Protein AF-A0A4Y9LUL8-F1 (afdb_monomer_lite)

Secondary structure (DSSP, 8-state):
--HHHHHHHHHHHHHHHHHHHHHHTTSTT-TTEEEEEEEEEETTTEEEEEEEEEEEETTEEEEEEEEEEEE-TT--S-EE-S-HHHHHHHHHHHHHHHHHHHH--

Structure (mmCIF, N/CA/C/O backbone):
data_AF-A0A4Y9LUL8-F1
#
_entry.id   AF-A0A4Y9LUL8-F1
#
loop_
_atom_site.group_PDB
_atom_site.id
_atom_site.type_symbol
_atom_site.label_atom_id
_atom_site.label_alt_id
_atom_site.label_comp_id
_atom_site.label_asym_id
_atom_site.label_entity_id
_atom_site.label_seq_id
_atom_site.pdbx_PDB_ins_code
_atom_site.Cartn_x
_atom_site.Cartn_y
_atom_site.Cartn_z
_atom_site.occupancy
_atom_site.B_iso_or_equiv
_atom_site.auth_seq_id
_atom_site.auth_comp_id
_atom_site.auth_asym_id
_atom_site.auth_atom_id
_atom_site.pdbx_PDB_model_num
ATOM 1 N N . MET A 1 1 ? 22.547 -4.099 -16.189 1.00 46.22 1 MET A N 1
ATOM 2 C CA . MET A 1 1 ? 23.018 -3.475 -14.929 1.00 46.22 1 MET A CA 1
ATOM 3 C C . MET A 1 1 ? 22.058 -2.337 -14.624 1.00 46.22 1 MET A C 1
ATOM 5 O O . MET A 1 1 ? 22.198 -1.282 -15.225 1.00 46.22 1 MET A O 1
ATOM 9 N N . ASN A 1 2 ? 21.043 -2.579 -13.791 1.00 51.00 2 ASN A N 1
ATOM 10 C CA . ASN A 1 2 ? 20.108 -1.538 -13.343 1.00 51.00 2 ASN A CA 1
ATOM 11 C C . ASN A 1 2 ? 19.519 -1.850 -11.947 1.00 51.00 2 ASN A C 1
ATOM 13 O O . ASN A 1 2 ? 18.413 -1.435 -11.633 1.00 51.00 2 ASN A O 1
ATOM 17 N N . ASP A 1 3 ? 20.254 -2.584 -11.100 1.00 58.09 3 ASP A N 1
ATOM 18 C CA . ASP A 1 3 ? 19.776 -2.983 -9.761 1.00 58.09 3 ASP A CA 1
ATOM 19 C C . ASP A 1 3 ? 19.800 -1.819 -8.750 1.00 58.09 3 ASP A C 1
ATOM 21 O O . ASP A 1 3 ? 18.974 -1.754 -7.847 1.00 58.09 3 ASP A O 1
ATOM 25 N N . GLY A 1 4 ? 20.681 -0.829 -8.938 1.00 62.25 4 GLY A N 1
ATOM 26 C CA . GLY A 1 4 ? 20.783 0.316 -8.022 1.00 62.25 4 GLY A CA 1
ATOM 27 C C . GLY A 1 4 ? 19.582 1.274 -8.055 1.00 62.25 4 GLY A C 1
ATOM 28 O O . GLY A 1 4 ? 19.359 2.004 -7.092 1.00 62.25 4 GLY A O 1
ATOM 29 N N . SER A 1 5 ? 18.798 1.286 -9.141 1.00 73.88 5 SER A N 1
ATOM 30 C CA . SER A 1 5 ? 17.597 2.128 -9.247 1.00 73.88 5 SER A CA 1
ATOM 31 C C . SER A 1 5 ? 16.387 1.501 -8.548 1.00 73.88 5 SER A C 1
ATOM 33 O O . SER A 1 5 ? 15.608 2.223 -7.927 1.00 73.88 5 SER A O 1
ATOM 35 N N . LEU A 1 6 ? 16.274 0.168 -8.587 1.00 77.75 6 LEU A N 1
ATOM 36 C CA . LEU A 1 6 ? 15.311 -0.629 -7.820 1.00 77.75 6 LEU A CA 1
ATOM 37 C C . LEU A 1 6 ? 15.526 -0.433 -6.317 1.00 77.75 6 LEU A C 1
ATOM 39 O O . LEU A 1 6 ? 14.603 -0.014 -5.622 1.00 77.75 6 LEU A O 1
ATOM 43 N N . ASP A 1 7 ? 16.747 -0.670 -5.830 1.00 83.00 7 ASP A N 1
ATOM 44 C CA . ASP A 1 7 ? 17.056 -0.586 -4.399 1.00 83.00 7 ASP A CA 1
ATOM 45 C C . ASP A 1 7 ? 16.782 0.817 -3.841 1.00 83.00 7 ASP A C 1
ATOM 47 O O . ASP A 1 7 ? 16.178 0.960 -2.778 1.00 83.00 7 ASP A O 1
ATOM 51 N N . PHE A 1 8 ? 17.148 1.866 -4.584 1.00 84.94 8 PHE A N 1
ATOM 52 C CA . PHE A 1 8 ? 16.882 3.246 -4.179 1.00 84.94 8 PHE A CA 1
ATOM 53 C C . PHE A 1 8 ? 15.382 3.569 -4.126 1.00 84.94 8 PHE A C 1
ATOM 55 O O . PHE A 1 8 ? 14.915 4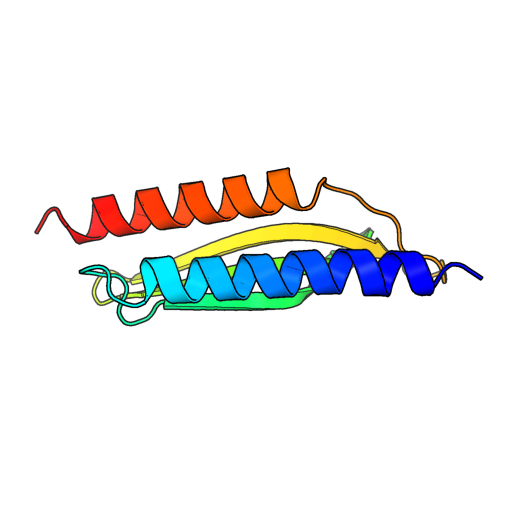.208 -3.180 1.00 84.94 8 PHE A O 1
ATOM 62 N N . LEU A 1 9 ? 14.608 3.142 -5.129 1.00 85.06 9 LEU A N 1
ATOM 63 C CA . LEU A 1 9 ? 13.165 3.381 -5.154 1.00 85.06 9 LEU A CA 1
ATOM 64 C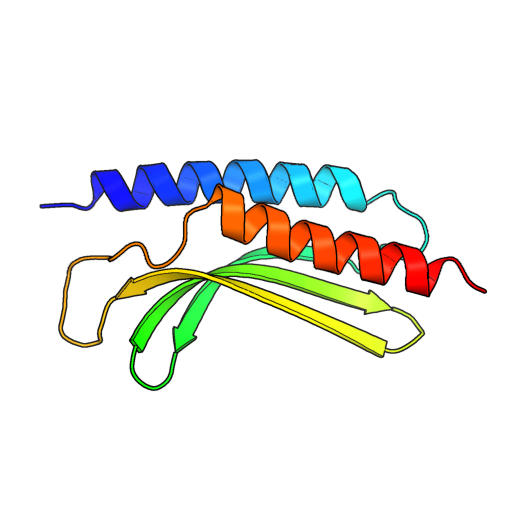 C . LEU A 1 9 ? 12.457 2.611 -4.040 1.00 85.06 9 LEU A C 1
ATOM 66 O O . LEU A 1 9 ? 11.658 3.207 -3.319 1.00 85.06 9 LEU A O 1
ATOM 70 N N . LEU A 1 10 ? 12.786 1.333 -3.844 1.00 87.38 10 LEU A N 1
ATOM 71 C CA . LEU A 1 10 ? 12.201 0.529 -2.775 1.00 87.38 10 LEU A CA 1
ATOM 72 C C . LEU A 1 10 ? 12.563 1.069 -1.394 1.00 87.38 10 LEU A C 1
ATOM 74 O O . LEU A 1 10 ? 11.678 1.151 -0.555 1.00 87.38 10 LEU A O 1
ATOM 78 N N . GLN A 1 11 ? 13.796 1.525 -1.159 1.00 90.00 11 GLN A N 1
ATOM 79 C CA . GLN A 1 11 ? 14.159 2.174 0.109 1.00 90.00 11 GLN A CA 1
ATOM 80 C C . GLN A 1 11 ? 13.292 3.404 0.403 1.00 90.00 11 GLN A C 1
ATOM 82 O O . GLN A 1 11 ? 12.833 3.582 1.531 1.00 90.00 11 GLN A O 1
ATOM 87 N N . ARG A 1 12 ? 13.013 4.236 -0.610 1.00 89.88 12 ARG A N 1
ATOM 88 C CA . ARG A 1 12 ? 12.114 5.389 -0.450 1.00 89.88 12 ARG A CA 1
ATOM 89 C C . ARG A 1 12 ? 10.681 4.964 -0.148 1.00 89.88 12 ARG A C 1
ATOM 91 O O . ARG A 1 12 ? 10.031 5.583 0.689 1.00 89.88 12 ARG A O 1
ATOM 98 N N . VAL A 1 13 ? 10.197 3.925 -0.825 1.00 91.56 13 VAL A N 1
ATOM 99 C CA . VAL A 1 13 ? 8.856 3.376 -0.597 1.00 91.56 13 VAL A CA 1
ATOM 100 C C . VAL A 1 13 ? 8.754 2.779 0.809 1.00 91.56 13 VAL A C 1
ATOM 102 O O . VAL A 1 13 ? 7.769 3.038 1.490 1.00 91.56 13 VAL A O 1
ATOM 105 N N . VAL A 1 14 ? 9.770 2.044 1.270 1.00 94.06 14 VAL A N 1
ATOM 106 C CA . VAL A 1 14 ? 9.836 1.467 2.622 1.00 94.06 14 VAL A CA 1
ATOM 107 C C . VAL A 1 14 ? 9.776 2.567 3.672 1.00 94.06 14 VAL A C 1
ATOM 109 O O . VAL A 1 14 ? 8.862 2.552 4.487 1.00 94.06 14 VAL A O 1
ATOM 112 N N . SER A 1 15 ? 10.657 3.568 3.584 1.00 93.81 15 SER A N 1
ATOM 113 C CA . SER A 1 15 ? 10.674 4.692 4.528 1.00 93.81 15 SER A CA 1
ATOM 114 C C . SER A 1 15 ? 9.318 5.400 4.599 1.00 93.81 15 SER A C 1
ATOM 116 O O . SER A 1 15 ? 8.817 5.673 5.684 1.00 93.81 15 SER A O 1
ATOM 118 N N . ALA A 1 16 ? 8.676 5.661 3.457 1.00 92.38 16 ALA A N 1
ATOM 119 C CA . ALA A 1 16 ? 7.357 6.289 3.455 1.00 92.38 16 ALA A CA 1
ATOM 120 C C . ALA A 1 16 ? 6.239 5.368 3.975 1.00 92.38 16 ALA A C 1
ATOM 122 O O . ALA A 1 16 ? 5.252 5.839 4.536 1.00 92.38 16 ALA A O 1
ATOM 123 N N . THR A 1 17 ? 6.374 4.056 3.779 1.00 93.56 17 THR A N 1
ATOM 124 C CA . THR A 1 17 ? 5.421 3.062 4.286 1.00 93.56 17 THR A CA 1
ATOM 125 C C . THR A 1 17 ? 5.495 2.969 5.809 1.00 93.56 17 THR A C 1
ATOM 127 O O . THR A 1 17 ? 4.456 2.936 6.463 1.00 93.56 17 THR A O 1
ATOM 130 N N . GLU A 1 18 ? 6.702 3.005 6.374 1.00 93.75 18 GLU A N 1
ATOM 131 C CA . GLU A 1 18 ? 6.933 3.074 7.822 1.00 93.75 18 GLU A CA 1
ATOM 132 C C . GLU A 1 18 ? 6.336 4.361 8.412 1.00 93.75 18 GLU A C 1
ATOM 134 O O . GLU A 1 18 ? 5.579 4.304 9.379 1.00 93.75 18 GLU A O 1
ATOM 139 N N . GLU A 1 19 ? 6.556 5.513 7.766 1.00 93.38 19 GLU A N 1
ATOM 140 C CA . GLU A 1 19 ? 5.934 6.781 8.174 1.00 93.38 19 GLU A CA 1
ATOM 141 C C . GLU A 1 19 ? 4.395 6.725 8.143 1.00 93.38 19 GLU A C 1
ATOM 143 O O . GLU A 1 19 ? 3.727 7.284 9.020 1.00 93.38 19 GLU A O 1
ATOM 148 N N . LEU A 1 20 ? 3.804 6.053 7.147 1.00 92.75 20 LEU A N 1
ATOM 149 C CA . LEU A 1 20 ? 2.358 5.828 7.094 1.00 92.75 20 LEU A CA 1
ATOM 150 C C . LEU A 1 20 ? 1.887 4.917 8.231 1.00 92.75 20 LEU A C 1
ATOM 152 O O . LEU A 1 20 ? 0.878 5.230 8.866 1.00 92.75 20 LEU A O 1
ATOM 156 N N . ALA A 1 21 ? 2.591 3.821 8.507 1.00 91.56 21 ALA A N 1
ATOM 157 C CA . ALA A 1 21 ? 2.246 2.924 9.603 1.00 91.56 21 ALA A CA 1
ATOM 158 C C . ALA A 1 21 ? 2.236 3.686 10.941 1.00 91.56 21 ALA A C 1
ATOM 160 O O . ALA A 1 21 ? 1.206 3.713 11.622 1.00 91.56 21 ALA A O 1
ATOM 161 N N . ASP A 1 22 ? 3.305 4.424 11.246 1.00 92.31 22 ASP A N 1
ATOM 162 C CA . ASP A 1 22 ? 3.436 5.227 12.469 1.00 92.31 22 ASP A CA 1
ATOM 163 C C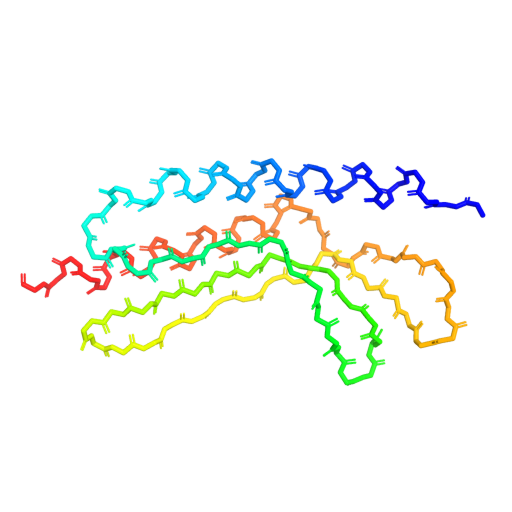 . ASP A 1 22 ? 2.353 6.313 12.581 1.00 92.31 22 ASP A C 1
ATOM 165 O O . ASP A 1 22 ? 1.780 6.561 13.646 1.00 92.31 22 ASP A O 1
ATOM 169 N N . LYS A 1 23 ? 2.003 6.956 11.463 1.00 92.81 23 LYS A N 1
ATOM 170 C CA . LYS A 1 23 ? 0.974 8.006 11.428 1.00 92.81 23 LYS A CA 1
ATOM 171 C C . LYS A 1 23 ? -0.432 7.492 11.757 1.00 92.81 23 LYS A C 1
ATOM 173 O O . LYS A 1 23 ? -1.256 8.262 12.271 1.00 92.81 23 LYS A O 1
ATOM 178 N N . TYR A 1 24 ? -0.743 6.239 11.421 1.00 91.12 24 TYR A N 1
ATOM 179 C CA . TYR A 1 24 ? -2.090 5.674 11.563 1.00 91.12 24 TYR A CA 1
ATOM 180 C C . TYR A 1 24 ? -2.220 4.643 12.691 1.00 91.12 24 TYR A C 1
ATOM 182 O O . TYR A 1 24 ? -3.344 4.448 13.154 1.00 91.12 24 TYR A O 1
ATOM 190 N N . MET A 1 25 ? -1.126 4.062 13.202 1.00 85.12 25 MET A N 1
ATOM 191 C CA . MET A 1 25 ? -1.164 3.013 14.238 1.00 85.12 25 MET A CA 1
ATOM 192 C C . MET A 1 25 ? -1.886 3.434 15.529 1.00 85.12 25 MET A C 1
ATOM 194 O O . MET A 1 25 ? -2.457 2.604 16.231 1.00 85.12 25 MET A O 1
ATOM 198 N N . HIS A 1 26 ? -1.889 4.731 15.847 1.00 85.44 26 HIS A N 1
ATOM 199 C CA . HIS A 1 26 ? -2.536 5.275 17.046 1.00 85.44 26 HIS A CA 1
ATOM 200 C C . HIS A 1 26 ? -3.902 5.912 16.774 1.00 85.44 26 HIS A C 1
ATOM 202 O O . HIS A 1 26 ? -4.515 6.478 17.683 1.00 85.44 26 HIS A O 1
ATOM 208 N N . ARG A 1 27 ? -4.398 5.861 15.533 1.00 87.38 27 ARG A N 1
ATOM 209 C CA . ARG A 1 27 ? -5.706 6.432 15.214 1.00 87.38 27 ARG A CA 1
ATOM 210 C C . ARG A 1 27 ? -6.830 5.510 15.701 1.00 87.38 27 ARG A C 1
ATOM 212 O O . ARG A 1 27 ? -6.764 4.298 15.486 1.00 87.38 27 ARG A O 1
ATOM 219 N N . PRO A 1 28 ? -7.894 6.066 16.309 1.00 85.62 28 PRO A N 1
ATOM 220 C CA . PRO A 1 28 ? -9.077 5.292 16.664 1.00 85.62 28 PRO A CA 1
ATOM 221 C C . PRO A 1 28 ? -9.623 4.516 15.461 1.00 85.62 28 PRO A C 1
ATOM 223 O O . PRO A 1 28 ? -9.732 5.059 14.362 1.00 85.62 28 PRO A O 1
ATOM 226 N N . GLY A 1 29 ? -9.953 3.240 15.670 1.00 84.44 29 GLY A N 1
ATOM 227 C CA . GLY A 1 29 ? -10.507 2.384 14.619 1.00 84.44 29 GLY A CA 1
ATOM 228 C C . GLY A 1 29 ? -9.492 1.814 13.620 1.00 84.44 29 GLY A C 1
ATOM 229 O O . GLY A 1 29 ? -9.918 1.225 12.628 1.00 84.44 29 GLY A O 1
ATOM 230 N N . MET A 1 30 ? -8.186 1.964 13.881 1.00 90.19 30 MET A N 1
ATOM 231 C CA . MET A 1 30 ? -7.086 1.439 13.054 1.00 90.19 30 MET A CA 1
ATOM 232 C C . MET A 1 30 ? -6.230 0.387 13.790 1.00 90.19 30 MET A C 1
ATOM 234 O O . MET A 1 30 ? -5.106 0.115 13.388 1.00 90.19 30 MET A O 1
ATOM 238 N N . SER A 1 31 ? -6.723 -0.213 14.878 1.00 86.94 31 SER A N 1
ATOM 239 C CA . SER A 1 31 ? -5.926 -1.107 15.741 1.00 86.94 31 SER A CA 1
ATOM 240 C C . SER A 1 31 ? -5.486 -2.423 15.087 1.00 86.94 31 SER A C 1
ATOM 242 O O . SER A 1 31 ? -4.562 -3.055 15.586 1.00 86.94 31 SER A O 1
ATOM 244 N N . GLY A 1 32 ? -6.135 -2.847 14.001 1.00 90.00 32 GLY A N 1
ATOM 245 C CA . GLY A 1 32 ? -5.724 -3.997 13.188 1.00 90.00 32 GLY A CA 1
ATOM 246 C C . GLY A 1 32 ? -5.107 -3.601 11.847 1.00 90.00 32 GLY A C 1
ATOM 247 O O . GLY A 1 32 ? -5.226 -4.367 10.893 1.00 90.00 32 GLY A O 1
ATOM 248 N N . LEU A 1 33 ? -4.563 -2.383 11.745 1.00 93.75 33 LEU A N 1
ATOM 249 C CA . LEU A 1 33 ? -3.878 -1.898 10.551 1.00 93.75 33 LEU A CA 1
ATOM 250 C C . LEU A 1 33 ? -2.514 -2.579 10.405 1.00 93.75 33 LEU A C 1
ATOM 252 O O . LEU A 1 33 ? -1.714 -2.567 11.337 1.00 93.75 33 LEU A O 1
ATOM 256 N N . ASP A 1 34 ? -2.236 -3.067 9.204 1.00 94.56 34 ASP A N 1
ATOM 257 C CA . ASP A 1 34 ? -0.917 -3.482 8.745 1.00 94.56 34 ASP A CA 1
ATOM 258 C C . ASP A 1 34 ? -0.606 -2.769 7.426 1.00 94.56 34 ASP A C 1
ATOM 260 O O . ASP A 1 34 ? -1.443 -2.744 6.519 1.00 94.56 34 ASP A O 1
ATOM 264 N N . VAL A 1 35 ? 0.574 -2.157 7.323 1.00 95.38 35 VAL A N 1
ATOM 265 C CA . VAL A 1 35 ? 1.040 -1.487 6.103 1.00 95.38 35 VAL A CA 1
ATOM 266 C C . VAL A 1 35 ? 2.460 -1.946 5.822 1.00 95.38 35 VAL A C 1
ATOM 268 O O . VAL A 1 35 ? 3.331 -1.837 6.682 1.00 95.38 35 VAL A O 1
ATOM 271 N N . ALA A 1 36 ? 2.705 -2.448 4.616 1.00 95.00 36 ALA A N 1
ATOM 272 C CA . ALA A 1 36 ? 3.984 -3.033 4.255 1.00 95.00 36 ALA A CA 1
ATOM 273 C C . ALA A 1 36 ? 4.311 -2.828 2.777 1.00 95.00 36 ALA A C 1
ATOM 275 O O . ALA A 1 36 ? 3.433 -2.732 1.918 1.00 95.00 36 ALA A O 1
ATOM 276 N N . VAL A 1 37 ? 5.605 -2.832 2.466 1.00 94.50 37 VAL A N 1
ATOM 277 C CA . VAL A 1 37 ? 6.069 -3.029 1.093 1.00 94.50 37 VAL A CA 1
ATOM 278 C C . VAL A 1 37 ? 6.062 -4.522 0.819 1.00 94.50 37 VAL A C 1
ATOM 280 O O . VAL A 1 37 ? 6.776 -5.282 1.473 1.00 94.50 37 VAL A O 1
ATOM 283 N N . GLN A 1 38 ? 5.248 -4.955 -0.137 1.00 93.75 38 GLN A N 1
ATOM 284 C CA . GLN A 1 38 ? 5.057 -6.371 -0.423 1.00 93.75 38 GLN A CA 1
ATOM 285 C C . GLN A 1 38 ? 5.474 -6.699 -1.852 1.00 93.75 38 GLN A C 1
ATOM 287 O O . GLN A 1 38 ? 5.360 -5.875 -2.761 1.00 93.75 38 GLN A O 1
ATOM 292 N N . ARG A 1 39 ? 5.957 -7.927 -2.057 1.00 91.44 39 ARG A N 1
ATOM 293 C CA . ARG A 1 39 ? 6.107 -8.505 -3.390 1.00 91.44 39 ARG A CA 1
ATOM 294 C C . ARG A 1 39 ? 4.869 -9.324 -3.708 1.00 91.44 39 ARG A C 1
ATOM 296 O O . ARG A 1 39 ? 4.562 -10.281 -3.001 1.00 91.44 39 ARG A O 1
ATOM 303 N N . GLY A 1 40 ? 4.199 -8.960 -4.786 1.00 88.38 40 GLY A N 1
ATOM 304 C CA . GLY A 1 40 ? 3.073 -9.683 -5.351 1.00 88.38 40 GLY A CA 1
ATOM 305 C C . GLY A 1 40 ? 3.416 -10.324 -6.692 1.00 88.38 40 GLY A C 1
ATOM 306 O O . GLY A 1 40 ? 4.526 -10.199 -7.221 1.00 88.38 40 GLY A O 1
ATOM 307 N N . ARG A 1 41 ? 2.416 -10.997 -7.260 1.00 84.06 41 ARG A N 1
ATOM 308 C CA . ARG A 1 41 ? 2.447 -11.510 -8.627 1.00 84.06 41 ARG A CA 1
ATOM 309 C C . ARG A 1 41 ? 1.183 -11.068 -9.345 1.00 84.06 41 ARG A C 1
ATOM 311 O O . ARG A 1 41 ? 0.087 -11.369 -8.885 1.00 84.06 41 ARG A O 1
ATOM 318 N N . ASP A 1 42 ? 1.355 -10.382 -10.465 1.00 80.31 42 ASP A N 1
ATOM 319 C CA . ASP A 1 42 ? 0.258 -9.950 -11.324 1.00 80.31 42 ASP A CA 1
ATOM 320 C C . ASP A 1 42 ? 0.162 -10.888 -12.537 1.00 80.31 42 ASP A C 1
ATOM 322 O O . ASP A 1 42 ? 1.158 -11.188 -13.214 1.00 80.31 42 ASP A O 1
ATOM 326 N N . VAL A 1 43 ? -1.047 -11.396 -12.781 1.00 62.50 43 VAL A N 1
ATOM 327 C CA . VAL A 1 43 ? -1.345 -12.349 -13.851 1.00 62.50 43 VAL A CA 1
ATOM 328 C C . VAL A 1 43 ? -1.297 -11.607 -15.186 1.00 62.50 43 VAL A C 1
ATOM 330 O O . VAL A 1 43 ? -2.288 -11.071 -15.665 1.00 62.50 43 VAL A O 1
ATOM 333 N N . GLY A 1 44 ? -0.112 -11.591 -15.793 1.00 68.56 44 GLY A N 1
ATOM 334 C CA . GLY A 1 44 ? 0.156 -10.952 -17.084 1.00 68.56 44 GLY A CA 1
ATOM 335 C C . GLY A 1 44 ? 1.317 -9.960 -17.044 1.00 68.56 44 GLY A C 1
ATOM 336 O O . GLY A 1 44 ? 1.991 -9.793 -18.056 1.00 68.56 44 GLY A O 1
ATOM 337 N N . ALA A 1 45 ? 1.612 -9.371 -15.879 1.00 69.31 45 ALA A N 1
ATOM 338 C CA . ALA A 1 45 ? 2.730 -8.436 -15.707 1.00 69.31 45 ALA A CA 1
ATOM 339 C C . ALA A 1 45 ? 3.954 -9.038 -14.990 1.00 69.31 45 ALA A C 1
ATOM 341 O O . ALA A 1 45 ? 5.025 -8.438 -15.035 1.00 69.31 45 ALA A O 1
ATOM 342 N N . GLY A 1 46 ? 3.832 -10.231 -14.392 1.00 86.94 46 GLY A N 1
ATOM 343 C CA . GLY A 1 46 ? 4.943 -10.935 -13.745 1.00 86.94 46 GLY A CA 1
ATOM 344 C C . GLY A 1 46 ? 5.082 -10.602 -12.259 1.00 86.94 46 GLY A C 1
ATOM 345 O O . GLY A 1 46 ? 4.094 -10.605 -11.526 1.00 86.94 46 GLY A O 1
ATOM 346 N N . ASP A 1 47 ? 6.313 -10.396 -11.796 1.00 92.44 47 ASP A N 1
ATOM 347 C CA . ASP A 1 47 ? 6.589 -9.993 -10.415 1.00 92.44 47 ASP A CA 1
ATOM 348 C C . ASP A 1 47 ? 6.287 -8.506 -10.220 1.00 92.44 47 ASP A C 1
ATOM 350 O O . ASP A 1 47 ? 6.595 -7.692 -11.088 1.00 92.44 47 ASP A O 1
ATOM 354 N N . VAL A 1 48 ? 5.729 -8.134 -9.069 1.00 92.62 48 VAL A N 1
ATOM 355 C CA . VAL A 1 48 ? 5.385 -6.739 -8.767 1.00 92.62 48 VAL A CA 1
ATOM 356 C C . VAL A 1 48 ? 5.796 -6.395 -7.340 1.00 92.62 48 VAL A C 1
ATOM 358 O O . VAL A 1 48 ? 5.589 -7.190 -6.428 1.00 92.62 48 VAL A O 1
ATOM 361 N N . TRP A 1 49 ? 6.355 -5.205 -7.143 1.00 93.69 49 TRP A N 1
ATOM 362 C CA . TRP A 1 49 ? 6.524 -4.578 -5.834 1.00 93.69 49 TRP A CA 1
ATOM 363 C C . TRP A 1 49 ? 5.533 -3.435 -5.682 1.00 93.69 49 TRP A C 1
ATOM 365 O O . TRP A 1 49 ? 5.318 -2.664 -6.619 1.00 93.69 49 TRP A O 1
ATOM 375 N N . GLY A 1 50 ? 4.957 -3.303 -4.496 1.00 94.25 50 GLY A N 1
ATOM 376 C CA . GLY A 1 50 ? 3.971 -2.274 -4.205 1.00 94.25 50 GLY A CA 1
ATOM 377 C C . GLY A 1 50 ? 3.788 -2.050 -2.718 1.00 94.25 50 GLY A C 1
ATOM 378 O O . GLY A 1 50 ? 4.378 -2.745 -1.886 1.00 94.25 50 GLY A O 1
ATOM 379 N N . ILE A 1 51 ? 2.966 -1.058 -2.408 1.00 95.50 51 ILE A N 1
ATOM 380 C CA . ILE A 1 51 ? 2.558 -0.748 -1.045 1.00 95.50 51 ILE A CA 1
ATOM 381 C C . ILE A 1 51 ? 1.238 -1.456 -0.798 1.00 95.50 51 ILE A C 1
ATOM 383 O O . ILE A 1 51 ? 0.269 -1.280 -1.541 1.00 95.50 51 ILE A O 1
ATOM 387 N N . TYR A 1 52 ? 1.219 -2.253 0.254 1.00 95.62 52 TYR A N 1
ATOM 388 C CA . TYR A 1 52 ? 0.053 -2.957 0.730 1.00 95.62 52 TYR A CA 1
ATOM 389 C C . TYR A 1 52 ? -0.405 -2.346 2.044 1.00 95.62 52 TYR A C 1
ATOM 391 O O . TYR A 1 52 ? 0.409 -2.097 2.930 1.00 95.62 52 TYR A O 1
ATOM 399 N N . ALA A 1 53 ? -1.706 -2.133 2.177 1.00 95.88 53 ALA A N 1
ATOM 400 C CA . ALA A 1 53 ? -2.341 -1.825 3.442 1.00 95.88 53 ALA A CA 1
ATOM 401 C C . ALA A 1 53 ? -3.508 -2.778 3.659 1.00 95.88 53 ALA A C 1
ATOM 403 O O . ALA A 1 53 ? -4.321 -2.986 2.758 1.00 95.88 53 ALA A O 1
ATOM 404 N N . SER A 1 54 ? -3.635 -3.302 4.868 1.00 95.12 54 SER A N 1
ATOM 405 C CA . SER A 1 54 ? -4.798 -4.066 5.291 1.00 95.12 54 SER A CA 1
ATOM 406 C C . SER A 1 54 ? -5.267 -3.608 6.658 1.00 95.12 54 SER A C 1
ATOM 408 O O . SER A 1 54 ? -4.476 -3.178 7.491 1.00 95.12 54 SER A O 1
ATOM 410 N N . LEU A 1 55 ? -6.570 -3.666 6.887 1.00 93.69 55 LEU A N 1
ATOM 411 C CA . LEU A 1 55 ? -7.168 -3.356 8.172 1.00 93.69 55 LEU A CA 1
ATOM 412 C C . LEU A 1 55 ? -8.161 -4.452 8.527 1.00 93.69 55 LEU A C 1
ATOM 414 O O . LEU A 1 55 ? -9.179 -4.632 7.855 1.00 93.69 55 LEU A O 1
ATOM 418 N N . VAL A 1 56 ? -7.872 -5.149 9.622 1.00 91.88 56 VAL A N 1
ATOM 419 C CA . VAL A 1 56 ? -8.819 -6.046 10.281 1.00 91.88 56 VAL A CA 1
ATOM 420 C C . VAL A 1 56 ? -9.534 -5.258 11.373 1.00 91.88 56 VAL A C 1
ATOM 422 O O . VAL A 1 56 ? -8.908 -4.770 12.314 1.00 91.88 56 VAL A O 1
ATOM 425 N N . SER A 1 57 ? -10.852 -5.123 11.264 1.00 85.12 57 SER A N 1
ATOM 426 C CA . SER A 1 57 ? -11.679 -4.485 12.287 1.0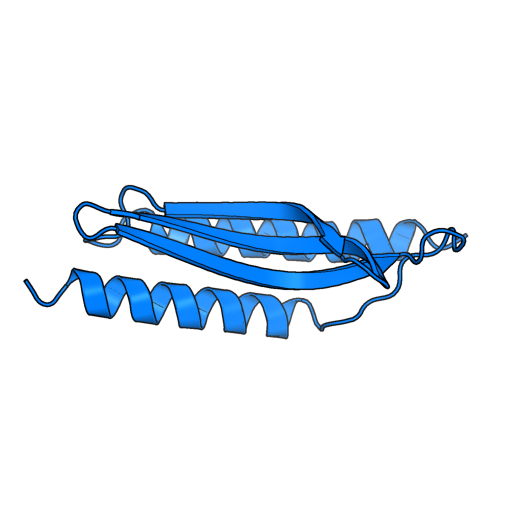0 85.12 57 SER A CA 1
ATOM 427 C C . SER A 1 57 ? -12.881 -5.357 12.646 1.00 85.12 57 SER A C 1
ATOM 429 O O . SER A 1 57 ? -13.180 -6.353 11.989 1.00 85.12 57 SER A O 1
ATOM 431 N N . GLU A 1 58 ? -13.619 -4.963 13.684 1.00 81.56 58 GLU A N 1
ATOM 432 C CA . GLU A 1 58 ? -14.874 -5.629 14.060 1.00 81.56 58 GLU A CA 1
ATOM 433 C C . GLU A 1 58 ? -15.917 -5.634 12.932 1.00 81.56 58 GLU A C 1
ATOM 435 O O . GLU A 1 58 ? -16.821 -6.466 12.927 1.00 81.56 58 GLU A O 1
ATOM 440 N N . THR A 1 59 ? -15.835 -4.680 11.998 1.00 77.44 59 THR A N 1
ATOM 441 C CA . THR A 1 59 ? -16.809 -4.520 10.909 1.00 77.44 59 THR A CA 1
ATOM 442 C C . THR A 1 59 ? -16.401 -5.239 9.629 1.00 77.44 59 THR A C 1
ATOM 444 O O . THR A 1 59 ? -17.164 -5.221 8.666 1.00 77.44 59 THR A O 1
ATOM 447 N N . GLY A 1 60 ? -15.218 -5.855 9.595 1.00 87.50 60 GLY A N 1
ATOM 448 C CA . GLY A 1 60 ? -14.746 -6.629 8.458 1.00 87.50 60 GLY A CA 1
ATOM 449 C C . GLY A 1 60 ? -13.277 -6.398 8.139 1.00 87.50 60 GLY A C 1
ATOM 450 O O . GLY A 1 60 ? -12.493 -5.915 8.955 1.00 87.50 60 GLY A O 1
ATOM 451 N N . TYR A 1 61 ? -12.925 -6.776 6.918 1.00 92.25 61 TYR A N 1
ATOM 452 C CA . TYR A 1 61 ? -11.580 -6.696 6.381 1.00 92.25 61 TYR A CA 1
ATOM 453 C C . TYR A 1 61 ? -11.549 -5.706 5.217 1.00 92.25 61 TYR A C 1
ATOM 455 O O . TYR A 1 61 ? -12.416 -5.750 4.342 1.00 92.25 61 TYR A O 1
ATOM 463 N N . MET A 1 62 ? -10.569 -4.809 5.226 1.00 94.31 62 MET A N 1
ATOM 464 C CA . MET A 1 62 ? -10.329 -3.847 4.153 1.00 94.31 62 MET A CA 1
ATOM 465 C C . MET A 1 62 ? -8.886 -3.965 3.682 1.00 94.31 62 MET A C 1
ATOM 467 O O . MET A 1 62 ? -7.989 -4.172 4.495 1.00 94.31 62 MET A O 1
ATOM 471 N N . GLU A 1 63 ? -8.668 -3.799 2.383 1.00 95.56 63 GLU A N 1
ATOM 472 C CA . GLU A 1 63 ? -7.339 -3.834 1.783 1.00 95.56 63 GLU A CA 1
ATOM 473 C C . GLU A 1 63 ? -7.176 -2.756 0.713 1.00 95.56 63 GLU A C 1
ATOM 475 O O . GLU A 1 63 ? -8.143 -2.318 0.083 1.00 95.56 63 GLU A O 1
ATOM 480 N N . ALA A 1 64 ? -5.937 -2.313 0.533 1.00 95.31 64 ALA A N 1
ATOM 481 C CA . ALA A 1 64 ? -5.518 -1.415 -0.524 1.00 95.31 64 ALA A CA 1
ATOM 482 C C . ALA A 1 64 ? -4.135 -1.847 -1.018 1.00 95.31 64 ALA A C 1
ATOM 484 O O . ALA A 1 64 ? -3.238 -2.134 -0.226 1.00 95.31 64 ALA A O 1
ATOM 485 N N . TRP A 1 65 ? -3.971 -1.882 -2.336 1.00 94.81 65 TRP A N 1
ATOM 486 C CA . TRP A 1 65 ? -2.735 -2.276 -2.994 1.00 94.81 65 TRP A CA 1
ATOM 487 C C . TRP A 1 65 ? -2.410 -1.282 -4.097 1.00 94.81 65 TRP A C 1
ATOM 489 O O . TRP A 1 65 ? -3.241 -1.039 -4.972 1.00 94.81 65 TRP A O 1
ATOM 499 N N . GLU A 1 66 ? -1.203 -0.727 -4.059 1.00 94.94 66 GLU A N 1
ATOM 500 C CA . GLU A 1 66 ? -0.730 0.218 -5.067 1.00 94.94 66 GLU A CA 1
ATOM 501 C C . GLU A 1 66 ? 0.655 -0.228 -5.565 1.00 94.94 66 GLU A C 1
ATOM 503 O O . GLU A 1 66 ? 1.651 -0.129 -4.835 1.00 94.94 66 GLU A O 1
ATOM 508 N N . PRO A 1 67 ? 0.738 -0.777 -6.790 1.00 93.06 67 PRO A N 1
ATOM 509 C CA . PRO A 1 67 ? 1.980 -1.292 -7.340 1.00 93.06 67 PRO A CA 1
ATOM 510 C C . PRO A 1 67 ? 2.894 -0.146 -7.791 1.00 93.06 67 PRO A C 1
ATOM 512 O O . PRO A 1 67 ? 2.451 0.827 -8.395 1.00 93.06 67 PRO A O 1
ATOM 515 N N . VAL A 1 68 ? 4.191 -0.276 -7.522 1.00 92.94 68 VAL A N 1
ATOM 516 C CA . VAL A 1 68 ? 5.204 0.754 -7.809 1.00 92.94 68 VAL A CA 1
ATOM 517 C C . VAL A 1 68 ? 6.176 0.285 -8.885 1.00 92.94 68 VAL A C 1
ATOM 519 O O . VAL A 1 68 ? 6.551 1.065 -9.763 1.00 92.94 68 VAL A O 1
ATOM 522 N N . GLN A 1 69 ? 6.552 -0.995 -8.867 1.00 92.06 69 GLN A N 1
ATOM 523 C CA . GLN A 1 69 ? 7.450 -1.577 -9.864 1.00 92.06 69 GLN A CA 1
ATOM 524 C C . GLN A 1 69 ? 6.971 -2.942 -10.326 1.00 92.06 69 GLN A C 1
ATOM 526 O O . GLN A 1 69 ? 6.405 -3.703 -9.546 1.00 92.06 69 GLN A O 1
ATOM 531 N N . ARG A 1 70 ? 7.243 -3.273 -11.587 1.00 92.19 70 ARG A N 1
ATOM 532 C CA . ARG A 1 70 ? 6.963 -4.590 -12.164 1.00 92.19 70 ARG A CA 1
ATOM 533 C C . ARG A 1 70 ? 8.188 -5.175 -12.841 1.00 92.19 70 ARG A C 1
ATOM 535 O O . ARG A 1 70 ? 9.082 -4.448 -13.270 1.00 92.19 70 ARG A O 1
ATOM 542 N N . ARG A 1 71 ? 8.169 -6.488 -13.011 1.00 90.75 71 ARG A N 1
ATOM 543 C CA . ARG A 1 71 ? 9.120 -7.236 -13.817 1.00 90.75 71 ARG A CA 1
ATOM 544 C C . ARG A 1 71 ? 8.394 -8.356 -14.547 1.00 90.75 71 ARG A C 1
ATOM 546 O O . ARG A 1 71 ? 7.881 -9.283 -13.917 1.00 90.75 71 ARG A O 1
ATOM 553 N N . ALA A 1 72 ? 8.391 -8.277 -15.876 1.00 88.88 72 ALA A N 1
ATOM 554 C CA . ALA A 1 72 ? 7.791 -9.302 -16.720 1.00 88.88 72 ALA A CA 1
ATOM 555 C C . ALA A 1 72 ? 8.507 -10.660 -16.547 1.00 88.88 72 ALA A C 1
ATOM 557 O O . ALA A 1 72 ? 9.702 -10.677 -16.255 1.00 88.88 72 ALA A O 1
ATOM 558 N N . PRO A 1 73 ? 7.812 -11.799 -16.747 1.00 83.38 73 PRO A N 1
ATOM 559 C CA . PRO A 1 73 ? 8.335 -13.138 -16.441 1.00 83.38 73 PRO A CA 1
ATOM 560 C C . PRO A 1 73 ? 9.688 -13.491 -17.081 1.00 83.38 73 PRO A C 1
ATOM 562 O O . PRO A 1 73 ? 10.450 -14.249 -16.489 1.00 83.38 73 PRO A O 1
ATOM 565 N N . ASP A 1 74 ? 9.994 -12.908 -18.242 1.00 86.44 74 ASP A N 1
ATOM 566 C CA . ASP A 1 74 ? 11.209 -13.175 -19.026 1.00 86.44 74 ASP A CA 1
ATOM 567 C C . ASP A 1 74 ? 12.159 -11.965 -19.107 1.00 86.44 74 ASP A C 1
ATOM 569 O O . ASP A 1 74 ? 13.122 -11.959 -19.874 1.00 86.44 74 ASP A O 1
ATOM 573 N N . VAL A 1 75 ? 11.894 -10.918 -18.322 1.00 84.31 75 VAL A N 1
ATOM 574 C CA . VAL A 1 75 ? 12.702 -9.695 -18.278 1.00 84.31 75 VAL A CA 1
ATOM 575 C C . VAL A 1 75 ? 13.439 -9.650 -16.947 1.00 84.31 75 VAL A C 1
ATOM 577 O O . VAL A 1 75 ? 12.850 -9.836 -15.888 1.00 84.31 75 VAL A O 1
ATOM 580 N N . GLN A 1 76 ? 14.751 -9.413 -16.981 1.00 82.62 76 GLN A N 1
ATOM 581 C CA . GLN A 1 76 ? 15.539 -9.301 -15.748 1.00 82.62 76 GLN A CA 1
ATOM 582 C C . GLN A 1 76 ? 15.351 -7.947 -15.057 1.00 82.62 76 GLN A C 1
ATOM 584 O O . GLN A 1 76 ? 15.456 -7.861 -13.835 1.00 82.62 76 GLN A O 1
ATOM 589 N N . GLU A 1 77 ? 15.070 -6.907 -15.837 1.00 86.19 77 GLU A N 1
ATOM 590 C CA . GLU A 1 77 ? 15.003 -5.525 -15.377 1.00 86.19 77 GLU A CA 1
ATOM 591 C C . GLU A 1 77 ? 13.644 -5.183 -14.763 1.00 86.19 77 GLU A C 1
ATOM 593 O O . GLU A 1 77 ? 12.591 -5.604 -15.246 1.00 86.19 77 GLU A O 1
ATOM 598 N N . TRP A 1 78 ? 13.686 -4.387 -13.697 1.00 88.75 78 TRP A N 1
ATOM 599 C CA . TRP A 1 78 ? 12.498 -3.804 -13.090 1.00 88.75 78 TRP A CA 1
ATOM 600 C C . TRP A 1 78 ? 12.128 -2.501 -13.789 1.00 88.75 78 TRP A C 1
ATOM 602 O O . TRP A 1 78 ? 12.981 -1.661 -14.074 1.00 88.75 78 TRP A O 1
ATOM 612 N N . GLU A 1 79 ? 10.835 -2.320 -14.018 1.00 88.44 79 GLU A N 1
ATOM 613 C CA . GLU A 1 79 ? 10.249 -1.111 -14.578 1.00 88.44 79 GLU A CA 1
ATOM 614 C C . GLU A 1 79 ? 9.402 -0.420 -13.510 1.00 88.44 79 GLU A C 1
ATOM 616 O O . GLU A 1 79 ? 8.568 -1.052 -12.856 1.00 88.44 79 GLU A O 1
ATOM 621 N N . SER A 1 80 ? 9.584 0.891 -13.355 1.00 88.75 80 SER A N 1
ATOM 622 C CA . SER A 1 80 ? 8.696 1.717 -12.539 1.00 88.75 80 SER A CA 1
ATOM 623 C C . SER A 1 80 ? 7.375 1.948 -13.263 1.00 88.75 80 SER A C 1
ATOM 625 O O . SER A 1 80 ? 7.359 2.482 -14.369 1.00 88.75 80 SER A O 1
ATOM 627 N N . ILE A 1 81 ? 6.272 1.572 -12.621 1.00 89.12 81 ILE A N 1
ATOM 628 C CA . ILE A 1 81 ? 4.912 1.692 -13.174 1.00 89.12 81 ILE A CA 1
ATOM 629 C C . ILE A 1 81 ? 4.066 2.742 -12.464 1.00 89.12 81 ILE A C 1
ATOM 631 O O . ILE A 1 81 ? 3.052 3.175 -13.006 1.00 89.12 81 ILE A O 1
ATOM 635 N N . ALA A 1 82 ? 4.509 3.192 -11.291 1.00 86.25 82 ALA A N 1
ATOM 636 C CA . ALA A 1 82 ? 3.964 4.354 -10.613 1.00 86.25 82 ALA A CA 1
ATOM 6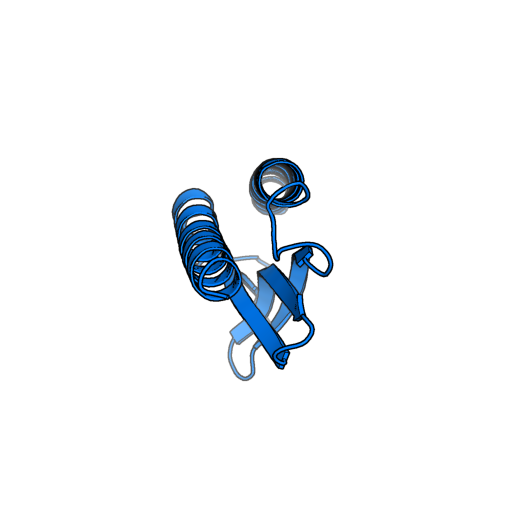37 C C . ALA A 1 82 ? 5.091 5.168 -9.970 1.00 86.25 82 ALA A C 1
ATOM 639 O O . ALA A 1 82 ? 6.133 4.631 -9.587 1.00 86.25 82 ALA A O 1
ATOM 640 N N . ASP A 1 83 ? 4.865 6.474 -9.828 1.00 88.62 83 ASP A N 1
ATOM 641 C CA . ASP A 1 83 ? 5.677 7.302 -8.940 1.00 88.62 83 ASP A CA 1
ATOM 642 C C . ASP A 1 83 ? 5.430 6.841 -7.488 1.00 88.62 83 ASP A C 1
ATOM 644 O O . ASP A 1 83 ? 4.264 6.788 -7.075 1.00 88.62 83 ASP A O 1
ATOM 648 N N . PRO A 1 84 ? 6.475 6.529 -6.693 1.00 89.44 84 PRO A N 1
ATOM 649 C CA . PRO A 1 84 ? 6.332 6.229 -5.272 1.00 89.44 84 PRO A CA 1
ATOM 650 C C . PRO A 1 84 ? 5.430 7.216 -4.524 1.00 89.44 84 PRO A C 1
ATOM 652 O O . PRO A 1 84 ? 4.560 6.792 -3.770 1.00 89.44 84 PRO A O 1
ATOM 655 N N . ALA A 1 85 ? 5.578 8.522 -4.767 1.00 90.94 85 ALA A N 1
ATOM 656 C CA . ALA A 1 85 ? 4.783 9.552 -4.101 1.00 90.94 85 ALA A CA 1
ATOM 657 C C . ALA A 1 85 ? 3.290 9.434 -4.437 1.00 90.94 85 ALA A C 1
ATOM 659 O O . ALA A 1 85 ? 2.435 9.653 -3.577 1.00 90.94 85 ALA A O 1
ATOM 660 N N . TYR A 1 86 ? 2.972 9.045 -5.674 1.00 92.19 86 TYR A N 1
ATOM 661 C CA . TYR A 1 86 ? 1.598 8.796 -6.092 1.00 92.19 86 TYR A CA 1
ATOM 662 C C . TYR A 1 86 ? 1.014 7.560 -5.394 1.00 92.19 86 TYR A C 1
ATOM 664 O O . TYR A 1 86 ? -0.076 7.646 -4.829 1.00 92.19 86 TYR A O 1
ATOM 672 N N . ALA A 1 87 ? 1.745 6.441 -5.368 1.00 93.19 87 ALA A N 1
ATOM 673 C CA . ALA A 1 87 ? 1.304 5.217 -4.694 1.00 93.19 87 ALA A CA 1
ATOM 674 C C . ALA A 1 87 ? 1.083 5.436 -3.185 1.00 93.19 87 ALA A C 1
ATOM 676 O O . ALA A 1 87 ? 0.060 5.028 -2.636 1.00 93.19 87 ALA A O 1
ATOM 677 N N . ILE A 1 88 ? 1.989 6.169 -2.528 1.00 94.69 88 ILE A N 1
ATOM 678 C CA . ILE A 1 88 ? 1.862 6.569 -1.118 1.00 94.69 88 ILE A CA 1
ATOM 679 C C . ILE A 1 88 ? 0.584 7.384 -0.904 1.00 94.69 88 ILE A C 1
ATOM 681 O O . ILE A 1 88 ? -0.198 7.074 -0.009 1.00 94.69 88 ILE A O 1
ATOM 685 N N . ALA A 1 89 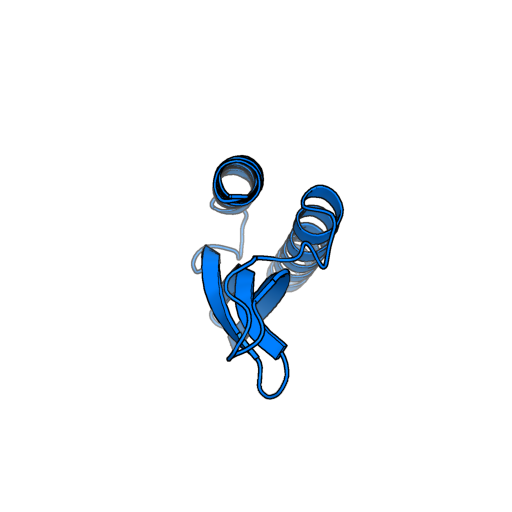? 0.334 8.398 -1.737 1.00 95.75 89 ALA A N 1
ATOM 686 C CA . ALA A 1 89 ? -0.847 9.250 -1.607 1.00 95.75 89 ALA A CA 1
ATOM 687 C C . ALA A 1 89 ? -2.158 8.464 -1.779 1.00 95.75 89 ALA A C 1
ATOM 689 O O . ALA A 1 89 ? -3.158 8.756 -1.120 1.00 95.75 89 ALA A O 1
ATOM 690 N N . ARG A 1 90 ? -2.156 7.452 -2.652 1.00 96.56 90 ARG A N 1
ATOM 691 C CA . ARG A 1 90 ? -3.295 6.559 -2.886 1.00 96.56 90 ARG A CA 1
ATOM 692 C C . ARG A 1 90 ? -3.583 5.664 -1.682 1.00 96.56 90 ARG A C 1
ATOM 694 O O . ARG A 1 90 ? -4.730 5.622 -1.231 1.00 96.56 90 ARG A O 1
ATOM 701 N N . ILE A 1 91 ? -2.555 5.026 -1.122 1.00 96.94 91 ILE A N 1
ATOM 702 C CA . ILE A 1 91 ? -2.685 4.248 0.117 1.00 96.94 91 ILE A CA 1
ATOM 703 C C . ILE A 1 91 ? -3.131 5.150 1.261 1.00 96.94 91 ILE A C 1
ATOM 705 O O . ILE A 1 91 ? -4.088 4.827 1.959 1.00 96.94 91 ILE A O 1
ATOM 709 N N . GLU A 1 92 ? -2.524 6.325 1.415 1.00 96.25 92 GLU A N 1
ATOM 710 C CA . GLU A 1 92 ? -2.920 7.258 2.459 1.00 96.25 92 GLU A CA 1
ATOM 711 C C . GLU A 1 92 ? -4.396 7.661 2.334 1.00 96.25 92 GLU A C 1
ATOM 713 O O . GLU A 1 92 ? -5.117 7.675 3.332 1.00 96.25 92 GLU A O 1
ATOM 718 N N . ALA A 1 93 ? -4.878 7.950 1.124 1.00 96.44 93 ALA A N 1
ATOM 719 C CA . ALA A 1 93 ? -6.281 8.277 0.900 1.00 96.44 93 ALA A CA 1
ATOM 720 C C . ALA A 1 93 ? -7.222 7.135 1.331 1.00 96.44 93 ALA A C 1
ATOM 722 O O . ALA A 1 93 ? -8.262 7.407 1.943 1.00 96.44 93 ALA A O 1
ATOM 723 N N . ALA A 1 94 ? -6.845 5.874 1.079 1.00 95.06 94 ALA A N 1
ATOM 724 C CA . ALA A 1 94 ? -7.582 4.705 1.558 1.00 95.06 94 ALA A CA 1
ATOM 725 C C . ALA A 1 94 ? -7.586 4.635 3.095 1.00 95.06 94 ALA A C 1
ATOM 727 O O . ALA A 1 94 ? -8.655 4.546 3.701 1.00 95.06 94 ALA A O 1
ATOM 728 N N . LEU A 1 95 ? -6.425 4.803 3.739 1.00 94.19 95 LEU A N 1
ATOM 729 C CA . LEU A 1 95 ? -6.312 4.829 5.203 1.00 94.19 95 LEU A CA 1
ATOM 730 C C . LEU A 1 95 ? -7.158 5.946 5.833 1.00 94.19 95 LEU A C 1
ATOM 732 O O . LEU A 1 95 ? -7.814 5.742 6.856 1.00 94.19 95 LEU A O 1
ATOM 736 N N . GLN A 1 96 ? -7.191 7.133 5.219 1.00 93.94 96 GLN A N 1
ATOM 737 C CA . GLN A 1 96 ? -8.044 8.237 5.666 1.00 93.94 96 GLN A CA 1
ATOM 738 C C . GLN A 1 96 ? -9.528 7.897 5.549 1.00 93.94 96 GLN A C 1
ATOM 740 O O . GLN A 1 96 ? -10.313 8.268 6.422 1.00 93.94 96 GLN A O 1
ATOM 745 N N . GLN A 1 97 ? -9.931 7.225 4.471 1.00 92.31 97 GLN A N 1
ATOM 746 C CA . GLN A 1 97 ? -11.307 6.782 4.300 1.00 92.31 97 GLN A CA 1
ATOM 747 C C . GLN A 1 97 ? -11.691 5.761 5.370 1.00 92.31 97 GLN A C 1
ATOM 749 O O . GLN A 1 97 ? -12.736 5.927 5.995 1.00 92.31 97 GLN A O 1
ATOM 754 N N . TRP A 1 98 ? -10.835 4.776 5.634 1.00 92.00 98 TRP A N 1
ATOM 755 C CA . TRP A 1 98 ? -11.075 3.766 6.664 1.00 92.00 98 TRP A CA 1
ATOM 756 C C . TRP A 1 98 ? -11.190 4.389 8.052 1.00 92.00 98 TRP A C 1
ATOM 758 O O . TRP A 1 98 ? -12.169 4.146 8.750 1.00 92.00 98 TRP A O 1
ATOM 768 N N . ALA A 1 99 ? -10.267 5.285 8.413 1.00 89.19 99 ALA A N 1
ATOM 769 C CA . ALA A 1 99 ? -10.311 5.993 9.690 1.00 89.19 99 ALA A CA 1
ATOM 770 C C . ALA A 1 99 ? -11.605 6.812 9.864 1.00 89.19 99 ALA A C 1
ATOM 772 O O . ALA A 1 99 ? -12.161 6.871 10.961 1.00 89.19 99 ALA A O 1
ATOM 773 N N . ARG A 1 100 ? -12.122 7.424 8.785 1.00 87.69 100 ARG A N 1
ATOM 774 C CA . ARG A 1 100 ? -13.423 8.115 8.816 1.00 87.69 100 ARG A CA 1
ATOM 775 C C . ARG A 1 100 ? -14.572 7.135 9.026 1.00 87.69 100 ARG A C 1
ATOM 777 O O . ARG A 1 100 ? -15.424 7.397 9.866 1.00 87.69 100 ARG A O 1
ATOM 784 N N . SER A 1 101 ? -14.591 6.019 8.304 1.00 83.00 101 SER A N 1
ATOM 785 C CA . SER A 1 101 ? -15.638 4.999 8.425 1.00 83.00 101 SER A CA 1
ATOM 786 C C . SER A 1 101 ? -15.672 4.343 9.809 1.00 83.00 101 SER A C 1
ATOM 788 O O . SER A 1 101 ? -16.754 4.064 10.315 1.00 83.00 101 SER A O 1
ATOM 790 N N . SER A 1 102 ? -14.516 4.155 10.448 1.00 73.50 102 SER A N 1
ATOM 791 C CA . SER A 1 102 ? -14.420 3.557 11.785 1.00 73.50 102 SER A CA 1
ATOM 792 C C . SER A 1 102 ? -14.808 4.507 12.928 1.00 73.50 102 SER A C 1
ATOM 794 O O . SER A 1 102 ? -15.094 4.038 14.025 1.00 73.50 102 SER A O 1
ATOM 796 N N . SER A 1 103 ? -14.823 5.826 12.691 1.00 64.00 103 SER A N 1
ATOM 797 C CA . SER A 1 103 ? -15.126 6.856 13.703 1.00 64.00 103 SER A CA 1
ATOM 798 C C . SER A 1 103 ? -16.629 7.163 13.846 1.00 64.00 103 SER A C 1
ATOM 800 O O . SER A 1 103 ? -17.047 7.798 14.807 1.00 64.00 103 SER A O 1
ATOM 802 N N . VAL A 1 104 ? -17.469 6.716 12.905 1.00 59.44 104 VAL A N 1
ATOM 803 C CA . VAL A 1 104 ? -18.917 7.028 12.859 1.00 59.44 104 VAL A CA 1
ATOM 804 C C . VAL A 1 104 ? -19.752 6.010 13.665 1.00 59.44 104 VAL A C 1
ATOM 806 O O . VAL A 1 104 ? -20.829 5.607 13.238 1.00 59.44 104 VAL A O 1
ATOM 809 N N . LYS A 1 105 ? -19.273 5.562 14.830 1.00 50.84 105 LYS A N 1
ATOM 810 C CA . LYS A 1 105 ? -20.034 4.676 15.732 1.00 50.84 105 LYS A CA 1
ATOM 811 C C . LYS A 1 105 ? -20.449 5.387 17.012 1.00 50.84 105 LYS A C 1
ATOM 813 O O . LYS A 1 105 ? -19.588 6.070 17.605 1.00 50.84 105 LYS A O 1
#

Sequence (105 aa):
MNDGSLDFLLQRVVSATEELADKYMHRPGMSGLDVAVQRGRDVGAGDVWGIYASLVSETGYMEAWEPVQRRAPDVQEWESIADPAYAIARIEAALQQWARSSSVK

Foldseek 3Di:
DCVVVVVVQVVVLQVLQVVLCVVQCPQQQQVQKDKGFDWDQDDQQGIWTWIKIWGDGPVGIDIDTFTQWTDRPPGPDIDGPDRSVVRSVRVSVVSVVSSVVNVPD

Radius of gyration: 14.98 Å; chains: 1; bounding box: 43×23×36 Å

pLDDT: mean 87.2, std 10.51, range [46.22, 96.94]